Protein AF-A0A2M8BK91-F1 (afdb_monomer)

Sequence (69 aa):
MLSLEQARSALERIAKRASIQANIMGVDLTPAAAAQLGHPDTFFYLSKDDLTSPERSKAAARLVQRHFL

pLDDT: mean 88.56, std 3.62, range [73.88, 93.25]

Solvent-accessible surface area (backbone atoms only — not comparable to full-atom values): 4146 Å² total; per-residue (Å²): 121,70,51,70,79,71,42,41,66,60,50,53,52,51,26,53,75,69,74,39,79,62,48,79,40,61,76,91,57,54,76,74,58,52,67,48,51,64,42,96,46,39,41,82,51,83,46,66,74,45,56,71,38,71,66,48,30,54,49,42,52,52,53,45,56,73,42,78,107

Foldseek 3Di:
DDDCVRCVVVVCVVCVVVVAQADEDELPDDPVRLVCQQPPRYHYDDDPVLCVDPVSVVSVVVSCVVRPD

Secondary structure (DSSP, 8-state):
---HHHHHHHHHHHHHHTT---EEE-SS--HHHHTTBTBTTEEE---HHHHHSHHHHHHHHHHHHHHT-

Mean predicted aligned error: 3.96 Å

Radius of gyration: 12.09 Å; Cα contacts (8 Å, |Δi|>4): 67; chains: 1; bounding box: 28×27×29 Å

Nearest PDB structures (foldseek):
  8pfl-assembly1_A  TM=3.984E-01  e=7.479E+00  Homo sapiens
  5wfc-assembly1_A  TM=3.230E-01  e=7.991E+00  Thermochaetoides thermophila DSM 1495

Structure (mmCIF, N/CA/C/O backbone):
data_AF-A0A2M8BK91-F1
#
_entry.id   AF-A0A2M8BK91-F1
#
loop_
_atom_site.group_PDB
_atom_site.id
_atom_site.type_symbol
_atom_site.label_atom_id
_atom_site.label_alt_id
_atom_site.label_comp_id
_atom_site.label_asym_id
_atom_site.label_entity_id
_atom_site.label_seq_id
_atom_site.pdbx_PDB_ins_code
_atom_site.Cartn_x
_atom_site.Cartn_y
_atom_site.Cartn_z
_atom_site.occupancy
_atom_site.B_iso_or_equiv
_atom_site.auth_seq_id
_atom_site.auth_comp_id
_atom_site.auth_asym_id
_atom_site.auth_atom_id
_atom_site.pdbx_PDB_model_num
ATOM 1 N N . MET A 1 1 ? -3.627 8.889 -13.216 1.00 73.88 1 MET A N 1
ATOM 2 C CA . MET A 1 1 ? -4.291 8.590 -11.922 1.00 73.88 1 MET A CA 1
ATOM 3 C C . MET A 1 1 ? -3.864 9.673 -10.937 1.00 73.88 1 MET A C 1
ATOM 5 O O . MET A 1 1 ? -3.023 10.475 -11.316 1.00 73.88 1 MET A O 1
ATOM 9 N N . LEU A 1 2 ? -4.451 9.766 -9.740 1.00 80.25 2 LEU A N 1
ATOM 10 C CA . LEU A 1 2 ? -3.909 10.672 -8.715 1.00 80.25 2 LEU A CA 1
ATOM 11 C C . LEU A 1 2 ? -2.536 10.152 -8.260 1.00 80.25 2 LEU A C 1
ATOM 13 O O . LEU A 1 2 ? -2.340 8.941 -8.220 1.00 80.25 2 LEU A O 1
ATOM 17 N N . SER A 1 3 ? -1.598 11.039 -7.935 1.00 87.00 3 SER A N 1
ATOM 18 C CA . SER A 1 3 ? -0.366 10.647 -7.241 1.00 87.00 3 SER A CA 1
ATOM 19 C C . SER A 1 3 ? -0.669 10.260 -5.789 1.00 87.00 3 SER A C 1
ATOM 21 O O . SER A 1 3 ? -1.734 10.591 -5.258 1.00 87.00 3 SER A O 1
ATOM 23 N N . LEU A 1 4 ? 0.277 9.605 -5.106 1.00 88.81 4 LEU A N 1
ATOM 24 C CA . LEU A 1 4 ? 0.127 9.309 -3.677 1.00 88.81 4 LEU A CA 1
ATOM 25 C C . LEU A 1 4 ? -0.126 10.581 -2.858 1.00 88.81 4 LEU A C 1
ATOM 27 O O . LEU A 1 4 ? -0.998 10.583 -1.995 1.00 88.81 4 LEU A O 1
ATOM 31 N N . GLU A 1 5 ? 0.597 11.665 -3.143 1.00 88.88 5 GLU A N 1
ATOM 32 C CA . GLU A 1 5 ? 0.407 12.947 -2.454 1.00 88.88 5 GLU A CA 1
ATOM 33 C C . GLU A 1 5 ? -1.014 13.486 -2.638 1.00 88.88 5 GLU A C 1
ATOM 35 O O . GLU A 1 5 ? -1.648 13.913 -1.675 1.00 88.88 5 GLU A O 1
ATOM 40 N N . GLN A 1 6 ? -1.555 13.384 -3.855 1.00 90.31 6 GLN A N 1
ATOM 41 C CA . GLN A 1 6 ? -2.921 13.809 -4.162 1.00 90.31 6 GLN A CA 1
ATOM 42 C C . GLN A 1 6 ? -3.979 12.896 -3.522 1.00 90.31 6 GLN A C 1
ATOM 44 O O . GLN A 1 6 ? -5.044 13.365 -3.121 1.00 90.31 6 GLN A O 1
ATOM 49 N N . ALA A 1 7 ? -3.707 11.593 -3.413 1.00 89.56 7 ALA A N 1
ATOM 50 C CA . ALA A 1 7 ? -4.626 10.618 -2.831 1.00 89.56 7 ALA A CA 1
ATOM 51 C C . ALA A 1 7 ? -4.595 10.594 -1.291 1.00 89.56 7 ALA A C 1
ATOM 53 O O . ALA A 1 7 ? -5.581 10.190 -0.668 1.00 89.56 7 ALA A O 1
ATOM 54 N N . ARG A 1 8 ? -3.495 11.043 -0.669 1.00 91.19 8 ARG A N 1
ATOM 55 C CA . ARG A 1 8 ? -3.223 10.911 0.773 1.00 91.19 8 ARG A CA 1
ATOM 56 C C . ARG A 1 8 ? -4.365 11.428 1.645 1.00 91.19 8 ARG A C 1
ATOM 58 O O . ARG A 1 8 ? -4.896 10.668 2.445 1.00 91.19 8 ARG A O 1
ATOM 65 N N . SER A 1 9 ? -4.817 12.664 1.432 1.00 90.94 9 SER A N 1
ATOM 66 C CA . SER A 1 9 ? -5.887 13.262 2.249 1.00 90.94 9 SER A CA 1
ATOM 67 C C . SER A 1 9 ? -7.208 12.478 2.169 1.00 90.94 9 SER A C 1
ATOM 69 O O . SER A 1 9 ? -7.920 12.306 3.163 1.00 90.94 9 SER A O 1
ATOM 71 N N . ALA A 1 10 ? -7.539 11.942 0.990 1.00 91.62 10 ALA A N 1
ATOM 72 C CA . ALA A 1 10 ? -8.737 11.128 0.820 1.00 91.62 10 ALA A CA 1
ATOM 73 C C . ALA A 1 10 ? -8.616 9.780 1.546 1.00 91.62 10 ALA A C 1
ATOM 75 O O . ALA A 1 10 ? -9.580 9.349 2.181 1.00 91.62 10 ALA A O 1
ATOM 76 N N . LEU A 1 11 ? -7.442 9.148 1.483 1.00 91.06 11 LEU A N 1
ATOM 77 C CA . LEU A 1 11 ? -7.147 7.884 2.158 1.00 91.06 11 LEU A CA 1
ATOM 78 C C . LEU A 1 11 ? -7.145 8.040 3.683 1.00 91.06 11 LEU A C 1
ATOM 80 O O . LEU A 1 11 ? -7.782 7.247 4.371 1.00 91.06 11 LEU A O 1
ATOM 84 N N . GLU A 1 12 ? -6.538 9.103 4.213 1.00 91.94 12 GLU A N 1
ATOM 85 C CA . GLU A 1 12 ? -6.567 9.427 5.647 1.00 91.94 12 GLU A CA 1
ATOM 86 C C . GLU A 1 12 ? -8.003 9.624 6.144 1.00 91.94 12 GLU A C 1
ATOM 88 O O . GLU A 1 12 ? -8.387 9.134 7.207 1.00 91.94 12 GLU A O 1
ATOM 93 N N . ARG A 1 13 ? -8.848 10.285 5.342 1.00 92.00 13 ARG A N 1
ATOM 94 C CA . ARG A 1 13 ? -10.271 10.450 5.659 1.00 92.00 13 ARG A CA 1
ATOM 95 C C . ARG A 1 13 ? -11.025 9.118 5.673 1.00 92.00 13 ARG A C 1
ATOM 97 O O . ARG A 1 13 ? -11.913 8.949 6.508 1.00 92.00 13 ARG A O 1
ATOM 104 N N . ILE A 1 14 ? -10.711 8.193 4.765 1.00 90.88 14 ILE A N 1
ATOM 105 C CA . ILE A 1 14 ? -11.299 6.842 4.750 1.00 90.88 14 ILE A CA 1
ATOM 106 C C . ILE A 1 14 ? -10.859 6.066 5.996 1.00 90.88 14 ILE A C 1
ATOM 108 O O . ILE A 1 14 ? -11.709 5.525 6.698 1.00 90.88 14 ILE A O 1
ATOM 112 N N . ALA A 1 15 ? -9.566 6.0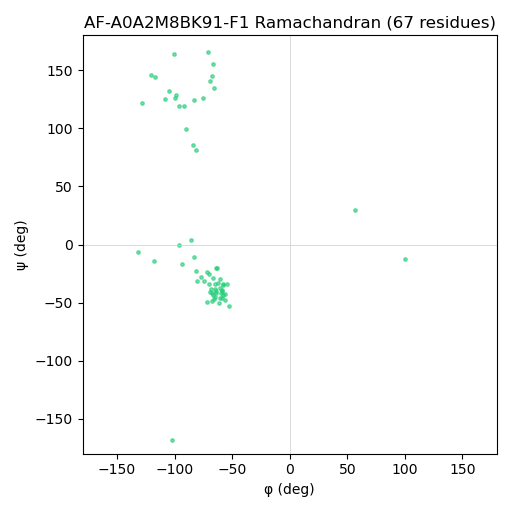89 6.319 1.00 90.31 15 ALA A N 1
ATOM 113 C CA . ALA A 1 15 ? -9.016 5.432 7.499 1.00 90.31 15 ALA A CA 1
ATOM 114 C C . ALA A 1 15 ? -9.658 5.949 8.795 1.00 90.31 15 ALA A C 1
ATOM 116 O O . ALA A 1 15 ? -10.147 5.164 9.606 1.00 90.31 15 ALA A O 1
ATOM 117 N N . LYS A 1 16 ? -9.792 7.276 8.927 1.00 91.25 16 LYS A N 1
ATOM 118 C CA . LYS A 1 16 ? -10.469 7.907 10.066 1.00 91.25 16 LYS A CA 1
ATOM 119 C C . LYS A 1 16 ? -11.923 7.453 10.210 1.00 91.25 16 LYS A C 1
ATOM 121 O O . LYS A 1 16 ? -12.384 7.250 11.326 1.00 91.25 16 LYS A O 1
ATOM 126 N N . ARG A 1 17 ? -12.655 7.287 9.101 1.00 91.69 17 ARG A N 1
ATOM 127 C CA . ARG A 1 17 ? -14.041 6.776 9.124 1.00 91.69 17 ARG A CA 1
ATOM 128 C C . ARG A 1 17 ? -14.126 5.320 9.576 1.00 91.69 17 ARG A C 1
ATOM 130 O O . ARG A 1 17 ? -15.138 4.938 10.147 1.00 91.69 17 ARG A O 1
ATOM 137 N N . ALA A 1 18 ? -13.080 4.541 9.330 1.00 87.62 18 ALA A N 1
ATOM 138 C CA . ALA A 1 18 ? -12.947 3.175 9.819 1.00 87.62 18 ALA A CA 1
ATOM 139 C C . ALA A 1 18 ? -12.343 3.095 11.237 1.00 87.62 18 ALA A C 1
ATOM 141 O O . ALA A 1 18 ? -12.110 1.995 11.724 1.00 87.62 18 ALA A O 1
ATOM 142 N N . SER A 1 19 ? -12.077 4.232 11.898 1.00 89.50 19 SER A N 1
ATOM 143 C CA . SER A 1 19 ? -11.358 4.306 13.180 1.00 89.50 19 SER A CA 1
ATOM 144 C C . SER A 1 19 ? -9.965 3.657 13.148 1.00 89.50 19 SER A C 1
ATOM 146 O O . SER A 1 19 ? -9.480 3.174 14.167 1.00 89.50 19 SER A O 1
ATOM 148 N N . ILE A 1 20 ? -9.310 3.666 11.982 1.00 88.00 20 ILE A N 1
ATOM 149 C CA . ILE A 1 20 ? -7.954 3.146 11.778 1.00 88.00 20 ILE A CA 1
ATOM 150 C C . ILE A 1 20 ? -6.987 4.324 11.651 1.00 88.00 20 ILE A C 1
ATOM 152 O O . ILE A 1 20 ? -7.219 5.255 10.874 1.00 88.00 20 ILE A O 1
ATOM 156 N N . GLN A 1 21 ? -5.873 4.277 12.380 1.00 84.69 21 GLN A N 1
ATOM 157 C CA . GLN A 1 21 ? -4.757 5.195 12.172 1.00 84.69 21 GLN A CA 1
ATOM 158 C C . GLN A 1 21 ? -3.871 4.652 11.046 1.00 84.69 21 GLN A C 1
ATOM 160 O O . GLN A 1 21 ? -2.921 3.920 11.290 1.00 84.69 21 GLN A O 1
ATOM 165 N N . ALA A 1 22 ? -4.221 4.976 9.800 1.00 86.06 22 ALA A N 1
ATOM 166 C CA . ALA A 1 22 ? -3.531 4.422 8.641 1.00 86.06 22 ALA A CA 1
ATOM 167 C C . ALA A 1 22 ? -2.154 5.054 8.412 1.00 86.06 22 ALA A C 1
ATOM 169 O O . ALA A 1 22 ? -2.033 6.263 8.208 1.00 86.06 22 ALA A O 1
ATOM 170 N 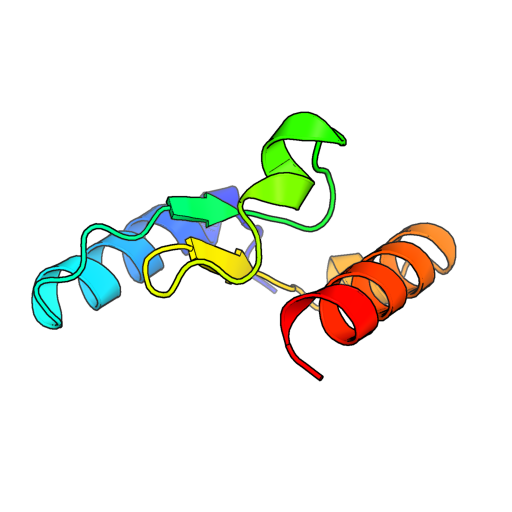N . ASN A 1 23 ? -1.132 4.212 8.329 1.00 90.12 23 ASN A N 1
ATOM 171 C CA . ASN A 1 23 ? 0.180 4.569 7.822 1.00 90.12 23 ASN A CA 1
ATOM 172 C C . ASN A 1 23 ? 0.233 4.319 6.307 1.00 90.12 23 ASN A C 1
ATOM 174 O O . ASN A 1 23 ? 0.353 3.182 5.855 1.00 90.12 23 ASN A O 1
ATOM 178 N N . ILE A 1 24 ? 0.070 5.377 5.510 1.00 91.38 24 ILE A N 1
ATOM 179 C CA . ILE A 1 24 ? -0.080 5.270 4.050 1.00 91.38 24 ILE A CA 1
ATOM 180 C C . ILE A 1 24 ? 1.280 5.386 3.353 1.00 91.38 24 ILE A C 1
ATOM 182 O O . ILE A 1 24 ? 1.937 6.435 3.402 1.00 91.38 24 ILE A O 1
ATOM 186 N N . MET A 1 25 ? 1.646 4.324 2.638 1.00 91.75 25 MET A N 1
ATOM 187 C CA . MET A 1 25 ? 2.938 4.117 1.986 1.00 91.75 25 MET A CA 1
ATOM 188 C C . MET A 1 25 ? 2.793 3.927 0.470 1.00 91.75 25 MET A C 1
ATOM 190 O O .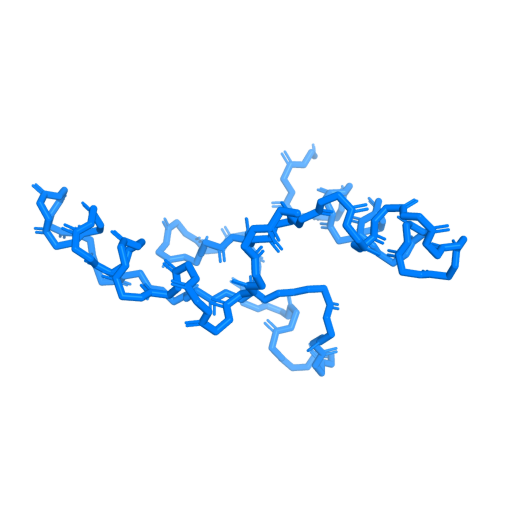 MET A 1 25 ? 1.810 3.352 0.016 1.00 91.75 25 MET A O 1
ATOM 194 N N . GLY A 1 26 ? 3.763 4.405 -0.315 1.00 91.12 26 GLY A N 1
ATOM 195 C CA . GLY A 1 26 ? 3.835 4.200 -1.773 1.00 91.12 26 GLY A CA 1
ATOM 196 C C . GLY A 1 26 ? 4.847 3.127 -2.169 1.00 91.12 26 GLY A C 1
ATOM 197 O O . GLY A 1 26 ? 5.349 2.424 -1.308 1.00 91.12 26 GLY A O 1
ATOM 198 N N . VAL A 1 27 ? 5.187 3.017 -3.456 1.00 89.62 27 VAL A N 1
ATOM 199 C CA . VAL A 1 27 ? 6.194 2.049 -3.947 1.00 89.62 27 VAL A CA 1
ATOM 200 C C . VAL A 1 27 ? 7.633 2.468 -3.611 1.00 89.62 27 VAL A C 1
ATOM 202 O O . VAL A 1 27 ? 8.482 1.613 -3.358 1.00 89.62 27 VAL A O 1
ATOM 205 N N . ASP A 1 28 ? 7.905 3.773 -3.560 1.00 84.38 28 ASP A N 1
ATOM 206 C CA . ASP A 1 28 ? 9.225 4.322 -3.229 1.00 84.38 28 ASP A CA 1
ATOM 207 C C . ASP A 1 28 ? 9.427 4.352 -1.706 1.00 84.38 28 ASP A C 1
ATOM 209 O O . ASP A 1 28 ? 9.216 5.370 -1.046 1.00 84.38 28 ASP A O 1
ATOM 213 N N . LEU A 1 29 ? 9.800 3.207 -1.130 1.00 84.38 29 LEU A N 1
ATOM 214 C CA . LEU A 1 29 ? 10.028 3.050 0.308 1.00 84.38 29 LEU A CA 1
ATOM 215 C C . LEU A 1 29 ? 11.476 2.695 0.602 1.00 84.38 29 LEU A C 1
ATOM 217 O O . LEU A 1 29 ? 12.109 1.905 -0.100 1.00 84.38 29 LEU A O 1
ATOM 221 N N . THR A 1 30 ? 11.982 3.221 1.714 1.00 85.38 30 THR A N 1
ATOM 222 C CA . THR A 1 30 ? 13.223 2.711 2.295 1.00 85.38 30 THR A CA 1
ATOM 223 C C . THR A 1 30 ? 13.004 1.280 2.803 1.00 85.38 30 THR A C 1
ATOM 225 O O . THR A 1 30 ? 11.879 0.923 3.166 1.00 85.38 30 THR A O 1
ATOM 228 N N . PRO A 1 31 ? 14.057 0.449 2.908 1.00 80.56 31 PRO A N 1
ATOM 229 C CA . PRO A 1 31 ? 13.930 -0.897 3.472 1.00 80.56 31 PRO A CA 1
ATOM 230 C C . PRO A 1 31 ? 13.304 -0.914 4.876 1.00 80.56 31 PRO A C 1
ATOM 232 O O . PRO A 1 31 ? 12.547 -1.824 5.202 1.00 80.56 31 PRO A O 1
ATOM 235 N N . ALA A 1 32 ? 13.578 0.115 5.686 1.00 82.06 32 ALA A N 1
ATOM 236 C CA . ALA A 1 32 ? 12.993 0.272 7.015 1.00 82.06 32 ALA A CA 1
ATOM 237 C C . ALA A 1 32 ? 11.480 0.547 6.961 1.00 82.06 32 ALA A C 1
ATOM 239 O O . ALA A 1 32 ? 10.729 -0.045 7.729 1.00 82.06 32 ALA A O 1
ATOM 240 N N . ALA A 1 33 ? 11.021 1.395 6.034 1.00 84.94 33 ALA A N 1
ATOM 241 C CA . ALA A 1 33 ? 9.592 1.641 5.838 1.00 84.94 33 ALA A CA 1
ATOM 242 C C . ALA A 1 33 ? 8.879 0.407 5.259 1.00 84.94 33 ALA A C 1
ATOM 244 O O . ALA A 1 33 ? 7.793 0.059 5.709 1.00 84.94 33 ALA A O 1
ATOM 245 N N . ALA A 1 34 ? 9.521 -0.318 4.337 1.00 85.69 34 ALA A N 1
ATOM 246 C CA . ALA A 1 34 ? 8.975 -1.554 3.780 1.00 85.69 34 ALA A CA 1
ATOM 247 C C . ALA A 1 34 ? 8.742 -2.640 4.847 1.00 85.69 34 ALA A C 1
ATOM 249 O O . ALA A 1 34 ? 7.806 -3.420 4.721 1.00 85.69 34 ALA A O 1
ATOM 250 N N . ALA A 1 35 ? 9.533 -2.670 5.926 1.00 85.62 35 ALA A N 1
ATOM 251 C CA . ALA A 1 35 ? 9.318 -3.600 7.036 1.00 85.62 35 ALA A CA 1
ATOM 252 C C . ALA A 1 35 ? 7.983 -3.377 7.773 1.00 85.62 35 ALA A C 1
ATOM 254 O O . ALA A 1 35 ? 7.504 -4.294 8.432 1.00 85.62 35 ALA A O 1
ATOM 255 N N . GLN A 1 36 ? 7.376 -2.190 7.6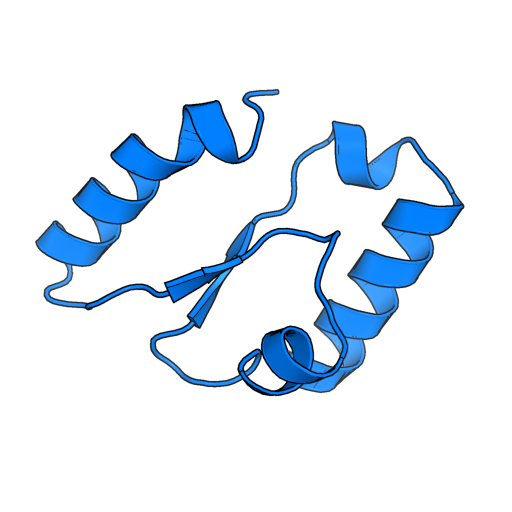52 1.00 86.81 36 GLN A N 1
ATOM 256 C CA . GLN A 1 36 ? 6.064 -1.902 8.235 1.00 86.81 36 GLN A CA 1
ATOM 257 C C . GLN A 1 36 ? 4.896 -2.376 7.356 1.00 86.81 36 GLN A C 1
ATOM 259 O O . GLN A 1 36 ? 3.749 -2.381 7.810 1.00 86.81 36 GLN A O 1
ATOM 264 N N . LEU A 1 37 ? 5.160 -2.780 6.108 1.00 85.88 37 LEU A N 1
ATOM 265 C CA . LEU A 1 37 ? 4.158 -3.424 5.263 1.00 85.88 37 LEU A CA 1
ATOM 266 C C . LEU A 1 37 ? 3.793 -4.788 5.870 1.00 85.88 37 LEU A C 1
ATOM 268 O O . LEU A 1 37 ? 4.666 -5.548 6.288 1.00 85.88 37 LEU A O 1
ATOM 272 N N . GLY A 1 38 ? 2.497 -5.088 5.938 1.00 81.69 38 GLY A N 1
ATOM 273 C CA . GLY A 1 38 ? 1.962 -6.281 6.608 1.00 81.69 38 GLY A CA 1
ATOM 274 C C . GLY A 1 38 ? 1.407 -6.015 8.011 1.00 81.69 38 GLY A C 1
ATOM 275 O O . GLY A 1 38 ? 0.670 -6.846 8.538 1.00 81.69 38 GLY A O 1
ATOM 276 N N . HIS A 1 39 ? 1.678 -4.844 8.599 1.00 88.06 39 HIS A N 1
ATOM 277 C CA . HIS A 1 39 ? 0.906 -4.388 9.755 1.00 88.06 39 HIS A CA 1
ATOM 278 C C . HIS A 1 39 ? -0.529 -4.022 9.334 1.00 88.06 39 HIS A C 1
ATOM 280 O O . HIS A 1 39 ? -0.714 -3.433 8.265 1.00 88.06 39 HIS A O 1
ATOM 286 N N . PRO A 1 40 ? -1.546 -4.346 10.156 1.00 84.69 40 PRO A N 1
ATOM 287 C CA . PRO A 1 40 ? -2.961 -4.144 9.815 1.00 84.69 40 PRO A CA 1
ATO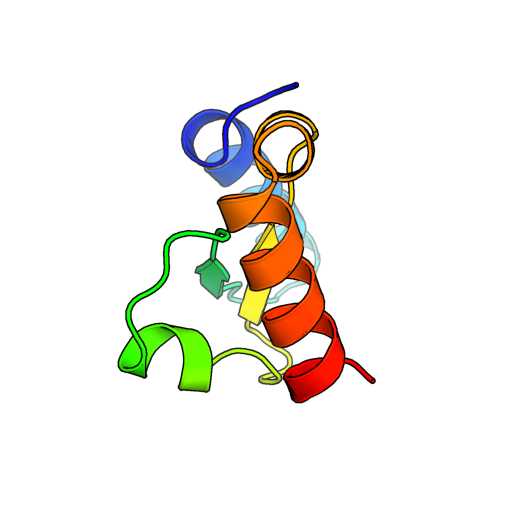M 288 C C . PRO A 1 40 ? -3.349 -2.666 9.640 1.00 84.69 40 PRO A C 1
ATOM 290 O O . PRO A 1 40 ? -4.349 -2.340 9.007 1.00 84.69 40 PRO A O 1
ATOM 293 N N . ASP A 1 41 ? -2.546 -1.772 10.197 1.00 87.50 41 ASP A N 1
ATOM 294 C CA . ASP A 1 41 ? -2.655 -0.321 10.182 1.00 87.50 41 ASP A CA 1
ATOM 295 C C . ASP A 1 41 ? -1.802 0.336 9.079 1.00 87.50 41 ASP A C 1
ATOM 297 O O . ASP A 1 41 ? -1.870 1.550 8.884 1.00 87.50 41 ASP A O 1
ATOM 301 N N . THR A 1 42 ? -1.067 -0.444 8.279 1.00 90.12 42 THR A N 1
ATOM 302 C CA . THR A 1 42 ? -0.285 0.061 7.142 1.00 90.12 42 THR A CA 1
ATOM 303 C C . THR A 1 42 ? -1.022 -0.151 5.822 1.00 90.12 42 THR A C 1
ATOM 305 O O . THR A 1 42 ? -1.388 -1.264 5.453 1.00 90.12 42 THR A O 1
ATOM 308 N N . PHE A 1 43 ? -1.189 0.929 5.062 1.00 90.12 43 PHE A N 1
ATOM 309 C CA . PHE A 1 43 ? -1.888 0.935 3.781 1.00 90.12 43 PHE A CA 1
ATOM 310 C C . PHE A 1 43 ? -0.882 1.116 2.653 1.00 90.12 43 PHE A C 1
ATOM 312 O O . PHE A 1 43 ? -0.139 2.097 2.623 1.00 90.12 43 PHE A O 1
ATOM 319 N N . PHE A 1 44 ? -0.892 0.193 1.695 1.00 91.81 44 PHE A N 1
ATOM 320 C CA . PHE A 1 44 ? -0.045 0.274 0.515 1.00 91.81 44 PHE A CA 1
ATOM 321 C C . PHE A 1 44 ? -0.813 0.885 -0.658 1.00 91.81 44 PHE A C 1
ATOM 323 O O . PHE A 1 44 ? -1.833 0.355 -1.100 1.00 91.81 44 PHE A O 1
ATOM 330 N N . TYR A 1 45 ? -0.328 2.021 -1.150 1.00 92.38 45 TYR A N 1
ATOM 33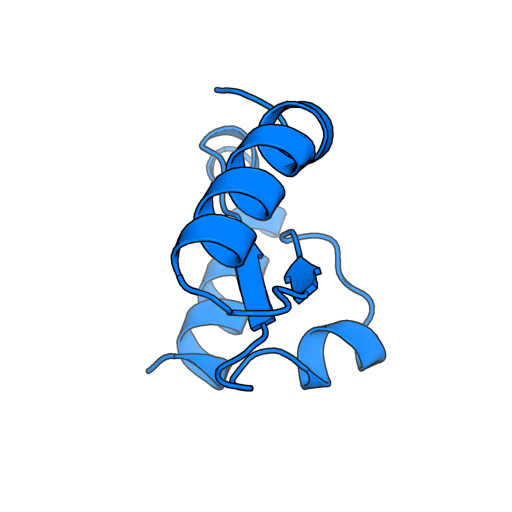1 C CA . TYR A 1 45 ? -0.887 2.734 -2.285 1.00 92.38 45 TYR A CA 1
ATOM 332 C C . TYR A 1 45 ? -0.114 2.416 -3.564 1.00 92.38 45 TYR A C 1
ATOM 334 O O . TYR A 1 45 ? 1.105 2.577 -3.633 1.00 92.38 45 TYR A O 1
ATOM 342 N N . LEU A 1 46 ? -0.862 2.030 -4.595 1.00 91.69 46 LEU A N 1
ATOM 343 C CA . LEU A 1 46 ? -0.366 1.724 -5.928 1.00 91.69 46 LEU A CA 1
ATOM 344 C C . LEU A 1 46 ? -1.165 2.516 -6.960 1.00 91.69 46 LEU A C 1
ATOM 346 O O . LEU A 1 46 ? -2.386 2.377 -7.052 1.00 91.69 46 LEU A O 1
ATOM 350 N N . SER A 1 47 ? -0.476 3.333 -7.750 1.00 90.88 47 SER A N 1
ATOM 351 C CA . SER A 1 47 ? -1.062 4.041 -8.885 1.00 90.88 47 SER A CA 1
ATOM 352 C C . SER A 1 47 ? -0.726 3.347 -10.205 1.00 90.88 47 SER A C 1
ATOM 354 O O . SER A 1 47 ? 0.200 2.544 -10.302 1.00 90.88 47 SER A O 1
ATOM 356 N N . LYS A 1 48 ? -1.454 3.693 -11.272 1.00 89.38 48 LYS A N 1
ATOM 357 C CA . LYS A 1 48 ? -1.130 3.2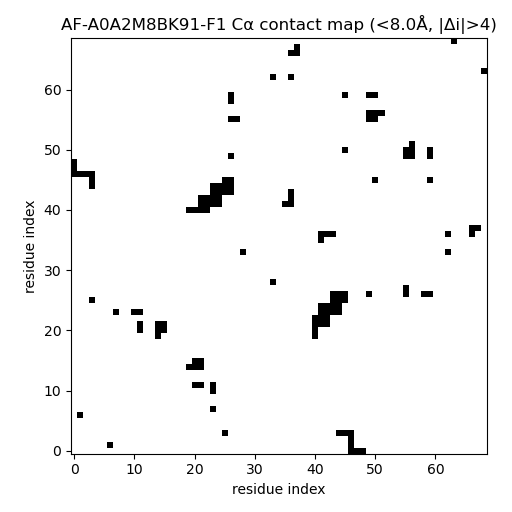27 -12.628 1.00 89.38 48 LYS A CA 1
ATOM 358 C C . LYS A 1 48 ? 0.285 3.637 -13.045 1.00 89.38 48 LYS A C 1
ATOM 360 O O . LYS A 1 48 ? 0.949 2.862 -13.721 1.00 89.38 48 LYS A O 1
ATOM 365 N N . ASP A 1 49 ? 0.746 4.808 -12.618 1.00 88.12 49 ASP A N 1
ATOM 366 C CA . ASP A 1 49 ? 2.058 5.345 -12.993 1.00 88.12 49 ASP A CA 1
ATOM 367 C C . ASP A 1 49 ? 3.206 4.573 -12.312 1.00 88.12 49 ASP A C 1
ATOM 369 O O . ASP A 1 49 ? 4.305 4.465 -12.850 1.00 88.12 49 ASP A O 1
ATOM 373 N N . ASP A 1 50 ? 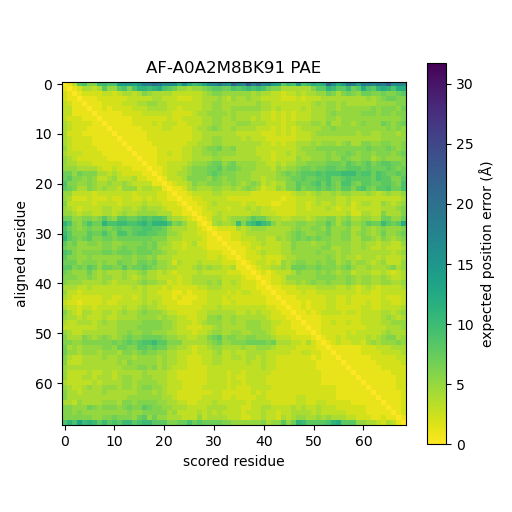2.935 3.921 -11.178 1.00 87.69 50 ASP A N 1
ATOM 374 C CA . ASP A 1 50 ? 3.873 2.979 -10.556 1.00 87.69 50 ASP A CA 1
ATOM 375 C C . ASP A 1 50 ? 4.035 1.685 -11.360 1.00 87.69 50 ASP A C 1
ATOM 377 O O . ASP A 1 50 ? 5.065 1.019 -11.280 1.00 87.69 50 ASP A O 1
ATOM 381 N N . LEU A 1 51 ? 3.022 1.323 -12.146 1.00 89.06 51 LEU A N 1
ATOM 382 C CA . LEU A 1 51 ? 3.002 0.090 -12.927 1.00 89.06 51 LEU A CA 1
ATOM 383 C C . LEU A 1 51 ? 3.519 0.281 -14.357 1.00 89.06 51 LEU A C 1
ATOM 385 O O . LEU A 1 51 ? 3.846 -0.708 -15.013 1.00 89.06 51 LEU A O 1
ATOM 389 N N . THR A 1 52 ? 3.600 1.520 -14.849 1.00 90.25 52 THR A N 1
ATOM 390 C CA . THR A 1 52 ? 4.109 1.822 -16.197 1.00 90.25 52 THR A CA 1
ATOM 391 C C . THR A 1 52 ? 5.633 1.757 -16.277 1.00 90.25 52 THR A C 1
ATOM 393 O O . THR A 1 52 ? 6.164 1.429 -17.336 1.00 90.25 52 THR A O 1
ATOM 396 N N . SER A 1 53 ? 6.347 2.014 -15.175 1.00 89.62 53 SER A N 1
ATOM 397 C CA . SER A 1 53 ? 7.795 1.791 -15.095 1.00 89.62 53 SER A CA 1
ATOM 398 C C . SER A 1 53 ? 8.095 0.320 -14.776 1.00 89.62 53 SER A C 1
ATOM 400 O O . SER A 1 53 ? 7.654 -0.173 -13.734 1.00 89.62 53 SER A O 1
ATOM 402 N N . PRO A 1 54 ? 8.890 -0.394 -15.601 1.00 90.75 54 PRO A N 1
ATOM 403 C CA . PRO A 1 54 ? 9.240 -1.790 -15.340 1.00 90.75 54 PRO A CA 1
ATOM 404 C C . PRO A 1 54 ? 9.931 -2.010 -13.988 1.00 90.75 54 PRO A C 1
ATOM 406 O O . PRO A 1 54 ? 9.736 -3.045 -13.351 1.00 90.75 54 PRO A O 1
ATOM 409 N N . GLU A 1 55 ? 10.735 -1.048 -13.534 1.00 89.94 55 GLU A N 1
ATOM 410 C CA . GLU A 1 55 ? 11.449 -1.135 -12.258 1.00 89.94 55 GLU A CA 1
ATOM 411 C C . GLU A 1 55 ? 10.500 -0.984 -11.070 1.00 89.94 55 GLU A C 1
ATOM 413 O O . GLU A 1 55 ? 10.493 -1.839 -10.180 1.00 89.94 55 GLU A O 1
ATOM 418 N N . ARG A 1 56 ? 9.649 0.051 -11.094 1.00 90.75 56 ARG A N 1
ATOM 419 C CA . ARG A 1 56 ? 8.638 0.294 -10.052 1.00 90.75 56 ARG A CA 1
ATOM 420 C C . ARG A 1 56 ? 7.615 -0.836 -10.005 1.00 90.75 56 ARG A C 1
ATOM 422 O O . ARG A 1 56 ? 7.296 -1.320 -8.925 1.00 90.75 56 ARG A O 1
ATOM 429 N N . SER A 1 57 ? 7.196 -1.343 -11.162 1.00 92.44 57 SER A N 1
ATOM 430 C CA . SER A 1 57 ? 6.286 -2.485 -11.268 1.00 92.44 57 SER A CA 1
ATOM 431 C C . SER A 1 57 ? 6.880 -3.747 -10.626 1.00 92.44 57 SER A C 1
ATOM 433 O O . SER A 1 57 ? 6.238 -4.397 -9.799 1.00 92.44 57 SER A O 1
ATOM 435 N N . LYS A 1 58 ? 8.159 -4.057 -10.898 1.00 93.25 58 LYS A N 1
ATOM 436 C CA . LYS A 1 58 ? 8.867 -5.168 -10.233 1.00 93.25 58 LYS A CA 1
ATOM 437 C C . LYS A 1 58 ? 9.060 -4.944 -8.733 1.00 93.25 58 LYS A C 1
ATOM 439 O O . LYS A 1 58 ? 9.105 -5.920 -7.983 1.00 93.25 58 LYS A O 1
ATOM 444 N N . ALA A 1 59 ? 9.264 -3.706 -8.288 1.00 91.12 59 ALA A N 1
ATOM 445 C CA . ALA A 1 59 ? 9.365 -3.384 -6.866 1.00 91.12 59 ALA A CA 1
ATOM 446 C C . ALA A 1 59 ? 8.015 -3.597 -6.167 1.00 91.12 59 ALA A C 1
ATOM 448 O O . ALA A 1 59 ? 7.947 -4.331 -5.184 1.00 91.12 59 ALA A O 1
ATOM 449 N N . ALA A 1 60 ? 6.936 -3.063 -6.737 1.00 91.88 60 ALA A N 1
ATOM 450 C CA . ALA A 1 60 ? 5.576 -3.243 -6.254 1.00 91.88 60 ALA A CA 1
ATOM 451 C C . ALA A 1 60 ? 5.184 -4.721 -6.150 1.00 91.88 60 ALA A C 1
ATOM 453 O O . ALA A 1 60 ? 4.707 -5.151 -5.104 1.00 91.88 60 ALA A O 1
ATOM 454 N N . ALA A 1 61 ? 5.453 -5.516 -7.190 1.00 92.75 61 ALA A N 1
ATOM 455 C CA . ALA A 1 61 ? 5.177 -6.951 -7.178 1.00 92.75 61 ALA A CA 1
ATOM 456 C C . ALA A 1 61 ? 5.904 -7.669 -6.028 1.00 92.75 61 ALA A C 1
ATOM 458 O O . ALA A 1 61 ? 5.299 -8.471 -5.322 1.00 92.75 61 ALA A O 1
ATOM 459 N N . ARG A 1 62 ? 7.182 -7.335 -5.792 1.00 91.06 62 ARG A N 1
ATOM 460 C CA . ARG A 1 62 ? 7.967 -7.890 -4.678 1.00 91.06 62 ARG A CA 1
ATOM 461 C C . ARG A 1 62 ? 7.408 -7.493 -3.312 1.00 91.06 62 ARG A C 1
ATOM 463 O O . ARG A 1 62 ? 7.354 -8.339 -2.424 1.00 91.06 62 ARG A O 1
ATOM 470 N N . LEU A 1 63 ? 6.994 -6.237 -3.140 1.00 91.56 63 LEU A N 1
ATOM 471 C CA . LEU A 1 63 ? 6.384 -5.761 -1.895 1.00 91.56 63 LEU A CA 1
ATOM 472 C C . LEU A 1 63 ? 5.044 -6.460 -1.631 1.00 91.56 63 LEU A C 1
ATOM 474 O O . LEU A 1 63 ? 4.820 -6.944 -0.525 1.00 91.56 63 LEU A O 1
ATOM 478 N N . VAL A 1 64 ? 4.190 -6.585 -2.650 1.00 90.31 64 VAL A N 1
ATOM 479 C CA . VAL A 1 64 ? 2.905 -7.289 -2.530 1.00 90.31 64 VAL A CA 1
ATOM 480 C C . VAL A 1 64 ? 3.124 -8.756 -2.166 1.00 90.31 64 VAL A C 1
ATOM 482 O O . VAL A 1 64 ? 2.558 -9.228 -1.185 1.00 90.31 64 VAL A O 1
ATOM 485 N N . GLN A 1 65 ? 3.996 -9.452 -2.900 1.00 91.31 65 GLN A N 1
ATOM 486 C CA . GLN A 1 65 ? 4.264 -10.873 -2.677 1.00 91.31 65 G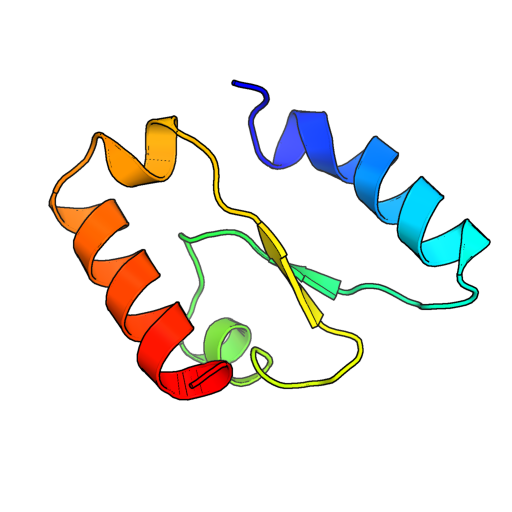LN A CA 1
ATOM 487 C C . GLN A 1 65 ? 4.859 -11.164 -1.297 1.00 91.31 65 GLN A C 1
ATOM 489 O O . GLN A 1 65 ? 4.619 -12.227 -0.750 1.00 91.31 65 GLN A O 1
ATOM 494 N N . ARG A 1 66 ? 5.665 -10.255 -0.742 1.00 89.69 66 ARG A N 1
ATOM 495 C CA . ARG A 1 66 ? 6.323 -10.479 0.550 1.00 89.69 66 ARG A CA 1
ATOM 496 C C . ARG A 1 66 ? 5.413 -10.216 1.752 1.00 89.69 66 ARG A C 1
ATOM 498 O O . ARG A 1 66 ? 5.645 -10.800 2.805 1.00 89.69 66 ARG A O 1
ATOM 505 N N . HIS A 1 67 ? 4.469 -9.285 1.626 1.00 87.56 67 HIS A N 1
ATOM 506 C CA . HIS A 1 67 ? 3.758 -8.726 2.780 1.00 87.56 67 HIS A CA 1
ATOM 507 C C . HIS A 1 67 ? 2.246 -8.981 2.777 1.00 87.56 67 HIS A C 1
ATOM 509 O O . HIS A 1 67 ? 1.609 -8.771 3.806 1.00 87.56 67 HIS A O 1
ATOM 515 N N . PHE A 1 68 ? 1.670 -9.410 1.651 1.00 83.81 68 PHE A N 1
ATOM 516 C CA . PHE A 1 68 ? 0.218 -9.566 1.498 1.00 83.81 68 PHE A CA 1
ATOM 517 C C . PHE A 1 68 ? -0.215 -10.913 0.894 1.00 83.81 68 PHE A C 1
ATOM 519 O O . PHE A 1 68 ? -1.417 -11.171 0.831 1.00 83.81 68 PHE A O 1
ATOM 526 N N . LEU A 1 69 ? 0.729 -11.748 0.447 1.00 81.94 69 LEU A N 1
ATOM 527 C CA . LEU A 1 69 ? 0.508 -13.107 -0.065 1.00 81.94 69 LEU A CA 1
ATOM 528 C C . LEU A 1 69 ? 1.325 -14.102 0.760 1.00 81.94 69 LEU A C 1
ATOM 530 O O . LEU A 1 69 ? 0.818 -15.225 0.960 1.00 81.94 69 LEU A O 1
#